Protein AF-A0A7V9ZXU2-F1 (afdb_monomer_lite)

Seco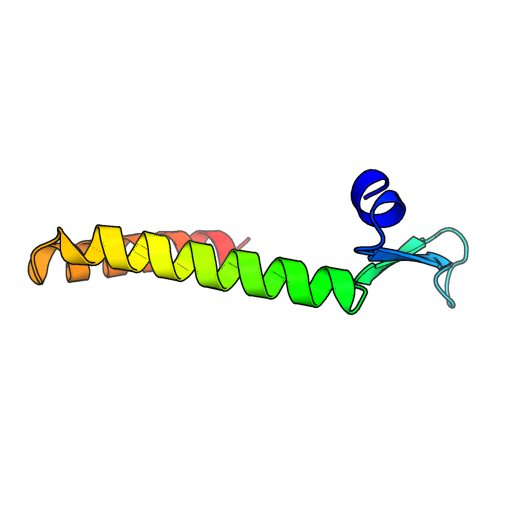ndary structure (DSSP, 8-state):
-HHHHHTTSEEEEE-SS-TTSEEEEE-HHHHHHHHHHHHHHHHHHHHHHTTS-HHHHHHHHHHHHHHHHHHHT-

pLDDT: mean 94.23, std 6.05, range [52.03, 98.31]

Sequence (74 aa):
VARLQNLGYVVRSVAPEDRRKVMVCITQKGTALVRRIREEMVGNLMKIMGHLSPGEQKAWLQIYSKIYNYCQAK

Radius of gyration: 18.7 Å; chains: 1; bounding box: 42×26×42 Å

Structure (mmCIF, N/CA/C/O backbone):
data_AF-A0A7V9ZXU2-F1
#
_entry.id   AF-A0A7V9ZXU2-F1
#
loop_
_atom_site.group_PDB
_atom_site.id
_atom_site.type_symbol
_atom_site.label_atom_id
_atom_site.label_alt_id
_atom_site.label_comp_id
_atom_site.label_asym_id
_atom_site.label_entity_id
_atom_site.label_seq_id
_atom_site.pdbx_PDB_ins_code
_atom_site.Cartn_x
_atom_site.Cartn_y
_atom_site.Cartn_z
_atom_site.occupancy
_atom_site.B_iso_or_equiv
_atom_site.auth_seq_id
_atom_site.auth_comp_id
_atom_site.auth_asym_id
_atom_site.auth_atom_id
_atom_site.pdbx_PDB_model_num
ATOM 1 N N . VAL A 1 1 ? 1.223 -6.166 -14.987 1.00 84.25 1 VAL A N 1
ATOM 2 C CA . VAL A 1 1 ? 2.334 -5.182 -15.123 1.00 84.25 1 VAL A CA 1
ATOM 3 C C . VAL A 1 1 ? 2.265 -4.331 -16.398 1.00 84.25 1 VAL A C 1
ATOM 5 O O . VAL A 1 1 ? 2.552 -3.148 -16.311 1.00 84.25 1 VAL A O 1
ATOM 8 N N . ALA A 1 2 ? 1.881 -4.862 -17.573 1.00 93.12 2 ALA A N 1
ATOM 9 C CA . ALA A 1 2 ? 1.931 -4.116 -18.852 1.00 93.12 2 ALA A CA 1
ATOM 10 C C . ALA A 1 2 ? 1.188 -2.773 -18.815 1.00 93.12 2 ALA A C 1
ATOM 12 O O . ALA A 1 2 ? 1.771 -1.745 -19.129 1.00 93.12 2 ALA A O 1
ATOM 13 N N . ARG A 1 3 ? -0.040 -2.760 -18.287 1.00 96.75 3 ARG A N 1
ATOM 14 C CA . ARG A 1 3 ? -0.809 -1.525 -18.096 1.00 96.75 3 ARG A CA 1
ATOM 15 C C . ARG A 1 3 ? -0.092 -0.486 -17.222 1.00 96.75 3 ARG A C 1
ATOM 17 O O . ARG A 1 3 ? -0.101 0.690 -17.552 1.00 96.75 3 ARG A O 1
ATOM 24 N N . LEU A 1 4 ? 0.541 -0.909 -16.125 1.00 96.88 4 LEU A N 1
ATOM 25 C CA . LEU A 1 4 ? 1.262 0.002 -15.224 1.00 96.88 4 LEU A CA 1
ATOM 26 C C . LEU A 1 4 ? 2.486 0.622 -15.905 1.00 96.88 4 LEU A C 1
ATOM 28 O O . LEU A 1 4 ? 2.778 1.791 -15.673 1.00 96.88 4 LEU A O 1
ATOM 32 N N . GLN A 1 5 ? 3.171 -0.144 -16.756 1.00 96.31 5 GLN A N 1
ATOM 33 C CA . GLN A 1 5 ? 4.286 0.363 -17.552 1.00 96.31 5 GLN A CA 1
ATOM 34 C C . GLN A 1 5 ? 3.805 1.341 -18.624 1.00 96.31 5 GLN A C 1
ATOM 36 O O . GLN A 1 5 ? 4.361 2.426 -18.735 1.00 96.31 5 GLN A O 1
ATOM 41 N N . ASN A 1 6 ? 2.740 1.000 -19.355 1.00 97.31 6 ASN A N 1
ATOM 42 C CA . ASN A 1 6 ? 2.172 1.870 -20.391 1.00 97.31 6 ASN A CA 1
ATOM 43 C C . ASN A 1 6 ? 1.699 3.216 -19.820 1.00 97.31 6 ASN A C 1
ATOM 45 O O . 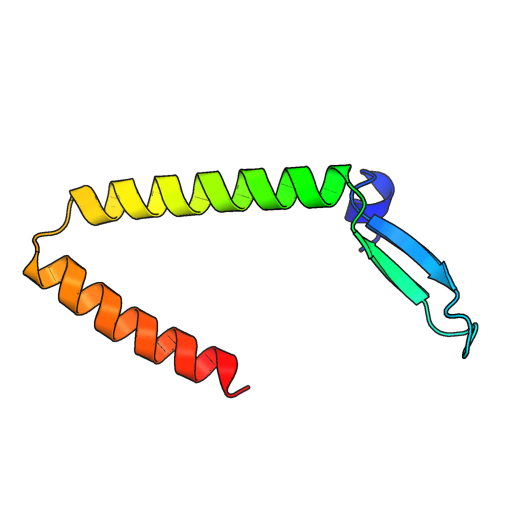ASN A 1 6 ? 1.776 4.237 -20.490 1.00 97.31 6 ASN A O 1
ATOM 49 N N . LEU A 1 7 ? 1.247 3.232 -18.563 1.00 97.44 7 LEU A N 1
ATOM 50 C CA . LEU A 1 7 ? 0.859 4.454 -17.851 1.00 97.44 7 LEU A CA 1
ATOM 51 C C . LEU A 1 7 ? 2.045 5.176 -17.176 1.00 97.44 7 LEU A C 1
ATOM 53 O O . LEU A 1 7 ? 1.862 6.244 -16.583 1.00 97.44 7 LEU A O 1
ATOM 57 N N . GLY A 1 8 ? 3.257 4.621 -17.254 1.00 97.62 8 GLY A N 1
ATOM 58 C CA . GLY A 1 8 ? 4.485 5.196 -16.701 1.00 97.62 8 GLY A CA 1
ATOM 59 C C . GLY A 1 8 ? 4.635 5.066 -15.183 1.00 97.62 8 GLY A C 1
ATOM 60 O O . GLY A 1 8 ? 5.426 5.794 -14.587 1.00 97.62 8 GLY A O 1
ATOM 61 N N . TYR A 1 9 ? 3.879 4.180 -14.530 1.00 98.31 9 TYR A N 1
ATOM 62 C CA . TYR A 1 9 ? 3.969 3.949 -13.080 1.00 98.31 9 TYR A CA 1
ATOM 63 C C . TYR A 1 9 ? 5.079 2.968 -12.693 1.00 98.31 9 TYR A C 1
ATOM 65 O O . TYR A 1 9 ? 5.542 2.977 -11.555 1.00 98.31 9 TYR A O 1
ATOM 73 N N . VAL A 1 10 ? 5.513 2.127 -13.630 1.00 98.06 10 VAL A N 1
ATOM 74 C CA . VAL A 1 10 ? 6.641 1.210 -13.450 1.00 98.06 10 VAL A CA 1
ATOM 75 C C . VAL A 1 10 ? 7.505 1.189 -14.706 1.00 98.06 10 VAL A C 1
ATOM 77 O O . VAL A 1 10 ? 7.017 1.433 -15.808 1.00 98.06 10 VAL A O 1
ATOM 80 N N . VAL A 1 11 ? 8.773 0.852 -14.541 1.00 96.94 11 VAL A N 1
ATOM 81 C CA . VAL A 1 11 ? 9.740 0.596 -15.610 1.00 96.94 11 VAL A CA 1
ATOM 82 C C . VAL A 1 11 ? 10.167 -0.866 -15.543 1.00 96.94 11 VAL A C 1
ATOM 84 O O . VAL A 1 11 ? 10.238 -1.451 -14.461 1.00 96.94 11 VAL A O 1
ATOM 87 N N . ARG A 1 12 ? 10.422 -1.465 -16.708 1.00 94.88 12 ARG A N 1
ATOM 88 C CA . ARG A 1 12 ? 11.000 -2.803 -16.819 1.00 94.88 12 ARG A CA 1
ATOM 89 C C . ARG A 1 12 ? 12.432 -2.729 -17.308 1.00 94.88 12 ARG A C 1
ATOM 91 O O . ARG A 1 12 ? 12.714 -2.009 -18.260 1.00 94.88 12 ARG A O 1
ATOM 98 N N . SER A 1 13 ? 13.295 -3.528 -16.703 1.00 92.94 13 SER A N 1
ATOM 99 C CA . SER A 1 13 ? 14.663 -3.760 -17.155 1.00 92.94 13 SER A CA 1
ATOM 100 C C . SER A 1 13 ? 14.990 -5.248 -17.074 1.00 92.94 13 SER A C 1
ATOM 102 O O . SER A 1 13 ? 14.350 -6.003 -16.341 1.00 92.94 13 SER A O 1
ATOM 104 N N . VAL A 1 14 ? 15.965 -5.697 -17.859 1.00 91.44 14 VAL A N 1
ATOM 105 C CA . VAL A 1 14 ? 16.541 -7.037 -17.688 1.00 91.44 14 VAL A CA 1
ATOM 106 C C . VAL A 1 14 ? 17.354 -7.075 -16.400 1.00 91.44 14 VAL A C 1
ATOM 108 O O . VAL A 1 14 ? 18.056 -6.114 -16.081 1.00 91.44 14 VAL A O 1
ATOM 111 N N . ALA A 1 15 ? 17.240 -8.170 -15.647 1.00 89.50 15 ALA A N 1
ATOM 112 C CA . ALA A 1 15 ? 18.034 -8.335 -14.438 1.00 89.50 15 ALA A CA 1
ATOM 113 C C . ALA A 1 15 ? 19.525 -8.489 -14.808 1.00 89.50 15 ALA A C 1
ATOM 115 O O . ALA A 1 15 ? 19.826 -9.238 -15.742 1.00 89.50 15 ALA A O 1
ATOM 116 N N . PRO A 1 16 ? 20.453 -7.827 -14.089 1.00 84.81 16 PRO A N 1
ATOM 117 C CA . PRO A 1 16 ? 21.884 -7.898 -14.396 1.00 84.81 16 PRO A CA 1
ATOM 118 C C . PRO A 1 16 ? 22.443 -9.329 -14.399 1.00 84.81 16 PRO A C 1
ATOM 120 O O . PRO A 1 16 ? 23.203 -9.680 -15.296 1.00 84.81 16 PRO A O 1
ATOM 123 N N . GLU A 1 17 ? 21.995 -10.162 -13.453 1.00 88.44 17 GLU A N 1
ATOM 124 C CA . GLU A 1 17 ? 22.539 -11.511 -13.218 1.00 88.44 17 GLU A CA 1
ATOM 125 C C . GLU A 1 17 ? 21.910 -12.618 -14.079 1.00 88.44 17 GLU A C 1
ATOM 127 O O . GLU A 1 17 ? 22.520 -13.654 -14.322 1.00 88.44 17 GLU A O 1
ATOM 132 N N . ASP A 1 18 ? 20.674 -12.429 -14.550 1.00 91.62 18 ASP A N 1
ATOM 133 C CA . ASP A 1 18 ? 20.003 -13.372 -15.453 1.00 91.62 18 ASP A CA 1
ATOM 134 C C . ASP A 1 18 ? 19.098 -12.593 -16.404 1.00 91.62 18 ASP A C 1
ATOM 136 O O . ASP A 1 18 ? 18.013 -12.139 -16.034 1.00 91.62 18 ASP A O 1
ATOM 140 N N . ARG A 1 19 ? 19.528 -12.477 -17.663 1.00 88.50 19 ARG A N 1
ATOM 141 C CA . ARG A 1 19 ? 18.818 -11.715 -18.702 1.00 88.50 19 ARG A CA 1
ATOM 142 C C . ARG A 1 19 ? 17.450 -12.303 -19.069 1.00 88.50 19 ARG A C 1
ATOM 144 O O . ARG A 1 19 ? 16.683 -11.641 -19.760 1.00 88.50 19 ARG A O 1
ATOM 151 N N . ARG A 1 20 ? 17.118 -13.518 -18.613 1.00 93.25 20 ARG A N 1
ATOM 152 C CA . ARG A 1 20 ? 15.774 -14.109 -18.762 1.00 93.25 20 ARG A CA 1
ATOM 153 C C . ARG A 1 20 ? 14.793 -13.586 -17.713 1.00 93.25 20 ARG A C 1
ATOM 155 O O . ARG A 1 20 ? 13.587 -13.764 -17.863 1.00 93.25 20 ARG A O 1
ATOM 162 N N . LYS A 1 21 ? 15.289 -12.944 -16.651 1.00 93.38 21 LYS A N 1
ATOM 163 C CA . LYS A 1 21 ? 14.470 -12.317 -15.612 1.00 93.38 21 LYS A CA 1
ATOM 164 C C . LYS A 1 21 ? 14.227 -10.849 -15.942 1.00 93.38 21 LYS A C 1
ATOM 166 O O . LYS A 1 21 ? 15.112 -10.130 -16.406 1.00 93.38 21 LYS A O 1
ATOM 171 N N . VAL A 1 22 ? 13.015 -10.396 -15.639 1.00 93.62 22 VAL A N 1
ATOM 172 C CA . VAL A 1 22 ? 12.593 -9.006 -15.817 1.00 93.62 22 VAL A CA 1
ATOM 173 C C . VAL A 1 22 ? 12.407 -8.368 -14.449 1.00 93.62 22 VAL A C 1
ATOM 175 O O . VAL A 1 22 ? 11.568 -8.807 -13.664 1.00 93.62 22 VAL A O 1
ATOM 178 N N . MET A 1 23 ? 13.176 -7.319 -14.181 1.00 93.81 23 MET A N 1
ATOM 179 C CA . MET A 1 23 ? 13.003 -6.462 -13.020 1.00 93.81 23 MET A CA 1
ATOM 180 C C . MET A 1 23 ? 11.911 -5.434 -13.312 1.00 93.81 23 MET A C 1
ATOM 182 O O . MET A 1 23 ? 11.869 -4.847 -14.394 1.00 93.81 23 MET A O 1
ATOM 186 N N . VAL A 1 24 ? 11.023 -5.213 -12.346 1.00 95.88 24 VAL A N 1
ATOM 187 C CA . VAL A 1 24 ? 9.969 -4.197 -12.425 1.00 95.88 24 VAL A CA 1
ATOM 188 C C . VAL A 1 24 ? 10.197 -3.205 -11.295 1.00 95.88 24 VAL A C 1
ATOM 190 O O . VAL A 1 24 ? 9.993 -3.544 -10.133 1.00 95.88 24 VAL A O 1
ATOM 193 N N . CYS A 1 25 ? 10.585 -1.977 -11.629 1.00 96.38 25 CYS A N 1
ATOM 194 C CA . CYS A 1 25 ? 10.820 -0.926 -10.642 1.00 96.38 25 CYS A CA 1
ATOM 195 C C . CYS A 1 25 ? 9.703 0.114 -10.705 1.00 96.38 25 CYS A C 1
ATOM 197 O O . CYS A 1 25 ? 9.291 0.534 -11.788 1.00 96.38 25 CYS A O 1
ATOM 199 N N . ILE A 1 26 ? 9.210 0.549 -9.548 1.00 97.75 26 ILE A N 1
ATOM 200 C CA . ILE A 1 26 ? 8.257 1.658 -9.468 1.00 97.75 26 ILE A CA 1
ATOM 201 C C . ILE A 1 26 ? 8.940 2.971 -9.878 1.00 97.75 26 ILE A C 1
ATOM 203 O O . ILE A 1 26 ? 10.092 3.216 -9.527 1.00 97.75 26 ILE A O 1
ATOM 207 N N . THR A 1 27 ? 8.247 3.814 -10.643 1.00 98.31 27 THR A N 1
ATOM 208 C CA . THR A 1 27 ? 8.734 5.162 -10.982 1.00 98.31 27 THR A CA 1
ATOM 209 C C . THR A 1 27 ? 8.325 6.161 -9.902 1.00 98.31 27 THR A C 1
ATOM 211 O O . THR A 1 27 ? 7.425 5.891 -9.108 1.00 98.31 27 THR A O 1
ATOM 214 N N . GLN A 1 28 ? 8.889 7.373 -9.911 1.00 98.12 28 GLN A N 1
ATOM 215 C CA . GLN A 1 28 ? 8.419 8.454 -9.028 1.00 98.12 28 GLN A CA 1
ATOM 216 C C . GLN A 1 28 ? 6.917 8.743 -9.208 1.00 98.12 28 GLN A C 1
ATOM 218 O O . GLN A 1 28 ? 6.196 8.921 -8.226 1.00 98.12 28 GLN A O 1
ATOM 223 N N . LYS A 1 29 ? 6.418 8.706 -10.454 1.00 98.00 29 LYS A N 1
ATOM 224 C CA . LYS A 1 29 ? 4.986 8.832 -10.771 1.00 98.00 29 LYS A CA 1
ATOM 225 C C . LYS A 1 29 ? 4.166 7.704 -10.134 1.00 98.00 29 LYS A C 1
ATOM 227 O O . LYS A 1 29 ? 3.085 7.955 -9.605 1.00 98.00 29 LYS A O 1
ATOM 232 N N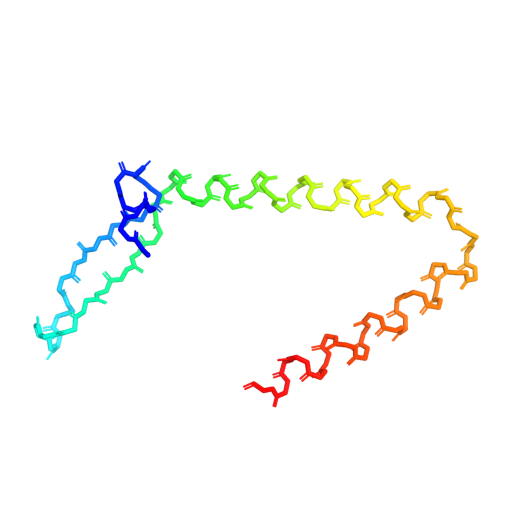 . GLY A 1 30 ? 4.673 6.471 -10.173 1.00 98.12 30 GLY A N 1
ATOM 233 C CA . GLY A 1 30 ? 4.067 5.320 -9.499 1.00 98.12 30 GLY A CA 1
ATOM 234 C C . GLY A 1 30 ? 4.020 5.492 -7.985 1.00 98.12 30 GLY A C 1
ATOM 235 O O . GLY A 1 30 ? 2.965 5.317 -7.381 1.00 98.12 30 GLY A O 1
ATOM 236 N N . THR A 1 31 ? 5.131 5.906 -7.378 1.00 98.19 31 THR A N 1
ATOM 237 C CA . THR A 1 31 ? 5.214 6.166 -5.935 1.00 98.19 31 THR A CA 1
ATOM 238 C C . THR A 1 31 ? 4.228 7.250 -5.503 1.00 98.19 31 THR A C 1
ATOM 240 O O . THR A 1 31 ? 3.520 7.079 -4.512 1.00 98.19 31 THR A O 1
ATOM 243 N N . ALA A 1 32 ? 4.114 8.337 -6.272 1.00 98.12 32 ALA A N 1
ATOM 244 C CA . ALA A 1 32 ? 3.150 9.402 -6.006 1.00 98.12 32 ALA A CA 1
ATOM 245 C C . ALA A 1 32 ? 1.694 8.906 -6.072 1.00 98.12 32 ALA A C 1
ATOM 247 O O . ALA A 1 32 ? 0.884 9.278 -5.221 1.00 98.12 32 ALA A O 1
ATOM 248 N N . LEU A 1 33 ? 1.369 8.035 -7.035 1.00 97.31 33 LEU A N 1
ATOM 249 C CA . LEU A 1 33 ? 0.049 7.411 -7.129 1.00 97.31 33 LEU A CA 1
ATOM 250 C C . LEU A 1 33 ? -0.251 6.546 -5.897 1.00 97.31 33 LEU A C 1
ATOM 252 O O . LEU A 1 33 ? -1.305 6.700 -5.287 1.00 97.31 33 LEU A O 1
ATOM 256 N N . VAL A 1 34 ? 0.675 5.665 -5.508 1.00 97.31 34 VAL A N 1
ATOM 257 C CA . VAL A 1 34 ? 0.503 4.796 -4.330 1.00 97.31 34 VAL A CA 1
ATOM 258 C C . VAL A 1 34 ? 0.321 5.623 -3.058 1.00 97.31 34 VAL A C 1
ATOM 260 O O . VAL A 1 34 ? -0.519 5.285 -2.226 1.00 97.31 34 VAL A O 1
ATOM 263 N N . ARG A 1 35 ? 1.062 6.730 -2.918 1.00 97.38 35 ARG A N 1
ATOM 264 C CA . ARG A 1 35 ? 0.909 7.658 -1.794 1.00 97.38 35 ARG A CA 1
ATOM 265 C C . ARG A 1 35 ? -0.503 8.243 -1.735 1.00 97.38 35 ARG A C 1
ATOM 267 O O . ARG A 1 35 ? -1.141 8.131 -0.694 1.00 97.38 35 ARG A O 1
ATOM 274 N N . ARG A 1 36 ? -1.011 8.783 -2.849 1.00 97.00 36 ARG A N 1
ATOM 275 C CA . ARG A 1 36 ? -2.380 9.323 -2.921 1.00 97.00 36 ARG A CA 1
ATOM 276 C C . ARG A 1 36 ? -3.421 8.261 -2.565 1.00 97.00 36 ARG A C 1
ATOM 278 O O . ARG A 1 36 ? -4.292 8.504 -1.742 1.00 97.00 36 ARG A O 1
ATOM 285 N N . ILE A 1 37 ? -3.292 7.065 -3.136 1.00 96.50 37 ILE A N 1
ATOM 286 C CA . ILE A 1 37 ? -4.201 5.947 -2.860 1.00 96.50 37 ILE A CA 1
ATOM 287 C C . ILE A 1 37 ? -4.183 5.576 -1.365 1.00 96.50 37 ILE A C 1
ATOM 289 O O . ILE A 1 37 ? -5.232 5.313 -0.779 1.00 96.50 37 ILE A O 1
ATOM 293 N N . ARG A 1 38 ? -3.007 5.572 -0.721 1.00 95.62 38 ARG A N 1
ATOM 294 C CA . ARG A 1 38 ? -2.888 5.332 0.726 1.00 95.62 38 ARG A CA 1
ATOM 295 C C . ARG A 1 38 ? -3.597 6.419 1.534 1.00 95.62 38 ARG A C 1
ATOM 297 O O . ARG A 1 38 ? -4.314 6.088 2.472 1.00 95.62 38 ARG A O 1
ATOM 304 N N . GLU A 1 39 ? -3.392 7.686 1.187 1.00 96.00 39 GLU A N 1
ATOM 305 C CA . GLU A 1 39 ? -4.036 8.825 1.854 1.00 96.00 39 GLU A CA 1
ATOM 306 C C . GLU A 1 39 ? -5.568 8.732 1.749 1.00 96.00 39 GLU A C 1
ATOM 308 O O . GLU A 1 39 ? -6.263 8.860 2.756 1.00 96.00 39 GLU A O 1
ATOM 313 N N . GLU A 1 40 ? -6.095 8.408 0.566 1.00 96.25 40 GLU A N 1
ATOM 314 C CA . GLU A 1 40 ? -7.530 8.198 0.339 1.00 96.25 40 GLU A CA 1
ATOM 315 C C . GLU A 1 40 ? -8.082 7.016 1.150 1.00 96.25 40 GLU A C 1
ATOM 317 O O . GLU A 1 40 ? -9.137 7.133 1.777 1.00 96.25 40 GLU A O 1
ATOM 322 N N . MET A 1 41 ? -7.360 5.890 1.195 1.00 93.94 41 MET A N 1
ATOM 323 C CA . MET A 1 41 ? -7.747 4.732 2.007 1.00 93.94 41 MET A CA 1
ATOM 324 C C . MET A 1 41 ? -7.828 5.076 3.497 1.00 93.94 41 MET A C 1
ATOM 326 O O . MET A 1 41 ? -8.822 4.747 4.144 1.00 93.94 41 MET A O 1
ATOM 330 N N . VAL A 1 42 ? -6.812 5.757 4.037 1.00 93.75 42 VAL A N 1
ATOM 331 C CA . VAL A 1 42 ? -6.801 6.189 5.444 1.00 93.75 42 VAL A CA 1
ATOM 332 C C . VAL A 1 42 ? -7.940 7.169 5.710 1.00 93.75 42 VAL A C 1
ATOM 334 O O . VAL A 1 42 ? -8.650 7.023 6.702 1.00 93.75 42 VAL A O 1
ATOM 337 N N . GLY A 1 43 ? -8.167 8.128 4.811 1.00 94.88 43 GLY A N 1
ATOM 338 C CA . GLY A 1 43 ? -9.271 9.078 4.929 1.00 94.88 43 GLY A CA 1
ATOM 339 C C . GLY A 1 43 ? -10.637 8.390 4.971 1.00 94.88 43 GLY A C 1
ATOM 340 O O . GLY A 1 43 ? -11.474 8.722 5.809 1.00 94.88 43 GLY A O 1
ATOM 341 N N . ASN A 1 44 ? -10.862 7.394 4.114 1.00 94.62 44 ASN A N 1
ATOM 342 C CA . ASN A 1 44 ? -12.106 6.626 4.110 1.00 94.62 44 ASN A CA 1
ATOM 343 C C . ASN A 1 44 ? -12.264 5.772 5.372 1.00 94.62 44 ASN A C 1
ATOM 345 O O . ASN A 1 44 ? -13.354 5.727 5.939 1.00 94.62 44 ASN A O 1
ATOM 349 N N . LEU A 1 45 ? -11.181 5.157 5.855 1.00 92.69 45 LEU A N 1
ATOM 350 C CA . LEU A 1 45 ? -11.200 4.422 7.117 1.00 92.69 45 LEU A CA 1
ATOM 351 C C . LEU A 1 45 ? -11.569 5.340 8.288 1.00 92.69 45 LEU A C 1
ATOM 353 O O . LEU A 1 45 ? -12.426 4.981 9.089 1.00 92.69 45 LEU A O 1
ATOM 357 N N . MET A 1 46 ? -10.990 6.541 8.358 1.00 93.69 46 MET A N 1
ATOM 358 C CA . MET A 1 46 ? -11.300 7.510 9.414 1.00 93.69 46 MET A CA 1
ATOM 359 C C . MET A 1 46 ? -12.769 7.940 9.407 1.00 93.69 46 MET A C 1
ATOM 361 O O . MET A 1 46 ? -13.369 8.058 10.473 1.00 93.69 46 MET A O 1
ATOM 365 N N . LYS A 1 47 ? -13.378 8.115 8.226 1.00 95.00 47 LYS A N 1
ATOM 366 C CA . LYS A 1 47 ? -14.819 8.398 8.120 1.00 95.00 47 LYS A CA 1
ATOM 367 C C . LYS A 1 47 ? -15.654 7.272 8.728 1.00 95.00 47 LYS A C 1
ATOM 369 O O . LYS A 1 47 ? -16.550 7.549 9.512 1.00 95.00 47 LYS A O 1
ATOM 374 N N . ILE A 1 48 ? -15.325 6.015 8.419 1.00 92.94 48 ILE A N 1
ATOM 375 C CA . ILE A 1 48 ? -16.009 4.846 8.994 1.00 92.94 48 ILE A CA 1
ATOM 376 C C . ILE A 1 48 ? -15.814 4.807 10.513 1.00 92.94 48 ILE A C 1
ATOM 378 O O . ILE A 1 48 ? -16.789 4.652 11.241 1.00 92.94 48 ILE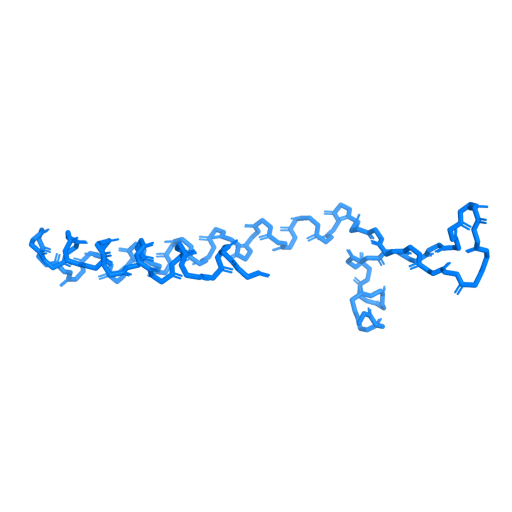 A O 1
ATOM 382 N N . MET A 1 49 ? -14.582 4.998 10.999 1.00 93.38 49 MET A N 1
ATOM 383 C CA . MET A 1 49 ? -14.285 5.019 12.437 1.00 93.38 49 MET A CA 1
ATOM 384 C C . MET A 1 49 ? -15.078 6.102 13.178 1.00 93.38 49 MET A C 1
ATOM 386 O O . MET A 1 49 ? -15.510 5.866 14.302 1.00 93.38 49 MET A O 1
ATOM 390 N N . GLY A 1 50 ? -15.325 7.255 12.547 1.00 95.50 50 GLY A N 1
ATOM 391 C CA . GLY A 1 50 ? -16.135 8.336 13.113 1.00 95.50 50 GLY A CA 1
ATOM 392 C C . GLY A 1 50 ? -17.604 7.974 13.375 1.00 95.50 50 GLY A C 1
ATOM 393 O O . GLY A 1 50 ? -18.248 8.644 14.175 1.00 95.50 50 GLY A O 1
ATOM 394 N N . HIS A 1 51 ? -18.128 6.914 12.750 1.00 96.25 51 HIS A N 1
ATOM 395 C CA . HIS A 1 51 ? -19.485 6.409 12.999 1.00 96.25 51 HIS A CA 1
ATOM 396 C C . HIS A 1 51 ? -19.552 5.343 14.099 1.00 96.25 51 HIS A C 1
ATOM 398 O O . HIS A 1 51 ? -20.645 4.923 14.469 1.00 96.25 51 HIS A O 1
ATOM 404 N N . LEU A 1 52 ? -18.404 4.886 14.598 1.00 96.50 52 LEU A N 1
ATOM 405 C CA . LEU A 1 52 ? -18.316 3.827 15.595 1.00 96.50 52 LEU A CA 1
ATOM 406 C C . LEU A 1 52 ? -18.153 4.416 16.995 1.00 96.50 52 LEU A C 1
ATOM 408 O O . LEU A 1 52 ? -17.398 5.368 17.203 1.00 96.50 5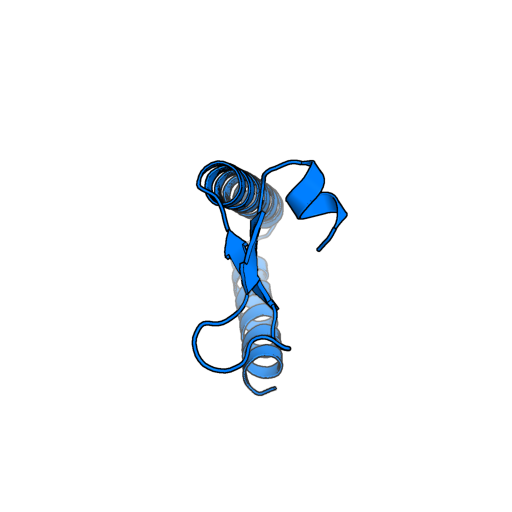2 LEU A O 1
ATOM 412 N N . SER A 1 53 ? -18.797 3.795 17.978 1.00 97.38 53 SER A N 1
ATOM 413 C CA . SER A 1 53 ? -18.512 4.063 19.384 1.00 97.38 53 SER A CA 1
ATOM 414 C C . SER A 1 53 ? -17.069 3.662 19.741 1.00 97.38 53 SER A C 1
ATOM 416 O O . SER A 1 53 ? -16.471 2.804 19.079 1.00 97.38 53 SER A O 1
ATOM 418 N N . PRO A 1 54 ? -16.490 4.196 20.832 1.00 95.31 54 PRO A N 1
ATOM 419 C CA . PRO A 1 54 ? -15.142 3.813 21.263 1.00 95.31 54 PRO A CA 1
ATOM 420 C C . PRO A 1 54 ? -14.965 2.298 21.483 1.00 95.31 54 PRO A C 1
ATOM 422 O O . PRO A 1 54 ? -13.896 1.743 21.220 1.00 95.31 54 PRO A O 1
ATOM 425 N N . GLY A 1 55 ? -16.018 1.608 21.939 1.00 97.44 55 GLY A N 1
ATOM 426 C CA . GLY A 1 55 ? -16.014 0.153 22.110 1.00 97.44 55 GLY A CA 1
ATOM 427 C C . GLY A 1 55 ? -15.934 -0.598 20.779 1.00 97.44 55 GLY A C 1
ATOM 428 O O . GLY A 1 55 ? -15.143 -1.532 20.643 1.00 97.44 55 GLY A O 1
ATOM 429 N N . GLU A 1 56 ? -16.694 -0.156 19.778 1.00 97.12 56 GLU A N 1
ATOM 430 C CA . GLU A 1 56 ? -16.691 -0.740 18.432 1.00 97.12 56 GLU A CA 1
ATOM 431 C C . GLU A 1 56 ? -15.375 -0.482 17.695 1.00 97.12 56 GLU A C 1
ATOM 433 O O . GLU A 1 56 ? -14.844 -1.396 17.067 1.00 97.12 56 GLU A O 1
ATOM 438 N N . GLN A 1 57 ? -14.787 0.712 17.832 1.00 96.12 57 GLN A N 1
ATOM 439 C CA . GLN A 1 57 ? -13.451 1.005 17.298 1.00 96.12 57 GLN A CA 1
ATOM 440 C C . GLN A 1 57 ? -12.400 0.044 17.873 1.00 96.12 57 GLN A C 1
ATOM 442 O O . GLN A 1 57 ? -11.583 -0.520 17.139 1.00 96.12 57 GLN A O 1
ATOM 447 N N . LYS A 1 58 ? -12.447 -0.200 19.190 1.00 96.06 58 LYS A N 1
ATOM 448 C CA . LYS A 1 58 ? -11.549 -1.148 19.863 1.00 96.06 58 LYS A CA 1
ATOM 449 C C . LYS A 1 58 ? -11.755 -2.578 19.361 1.00 96.06 58 LYS A C 1
ATOM 451 O O . LYS A 1 58 ? -10.773 -3.264 19.078 1.00 96.06 58 LYS A O 1
ATOM 456 N N . ALA A 1 59 ? -13.003 -3.026 19.226 1.00 96.62 59 ALA A N 1
ATOM 457 C CA . ALA A 1 59 ? -13.319 -4.352 18.700 1.00 96.62 59 ALA A CA 1
ATOM 458 C C . ALA A 1 59 ? -12.851 -4.516 17.241 1.00 96.62 59 ALA A C 1
ATOM 460 O O . ALA A 1 59 ? -12.248 -5.533 16.892 1.00 96.62 59 ALA A O 1
ATOM 461 N N . TRP A 1 60 ? -13.044 -3.492 16.406 1.00 95.69 60 TRP A N 1
ATOM 462 C CA . TRP A 1 60 ? -12.572 -3.478 15.022 1.00 95.69 60 TRP A CA 1
ATOM 463 C C . TRP A 1 60 ? -11.050 -3.635 14.942 1.00 95.69 60 TRP A C 1
ATOM 465 O O . TRP A 1 60 ? -10.562 -4.502 14.217 1.00 95.69 60 TRP A O 1
ATOM 475 N N . LEU A 1 61 ? -10.292 -2.880 15.747 1.00 94.62 61 LEU A N 1
ATOM 476 C CA . LEU A 1 61 ? -8.828 -2.987 15.802 1.00 94.62 61 LEU A CA 1
ATOM 477 C C . LEU A 1 61 ? -8.359 -4.382 16.238 1.00 94.62 61 LEU A C 1
ATOM 479 O O . LEU A 1 61 ? -7.384 -4.906 15.693 1.00 94.62 61 LEU A O 1
ATOM 483 N N . GLN A 1 62 ? -9.059 -5.008 17.189 1.00 96.88 62 GLN A N 1
ATOM 484 C CA . GLN A 1 62 ? -8.757 -6.371 17.634 1.00 96.88 62 GLN A CA 1
ATOM 485 C C . GLN A 1 62 ? -8.955 -7.392 16.509 1.00 96.88 62 GLN A C 1
ATOM 487 O O . GLN A 1 62 ? -8.099 -8.254 16.303 1.00 96.88 62 GLN A O 1
ATOM 492 N N . ILE A 1 63 ? -10.063 -7.296 15.768 1.00 96.56 63 ILE A N 1
ATOM 493 C CA . ILE A 1 63 ? -10.348 -8.178 14.629 1.00 96.56 63 ILE A CA 1
ATOM 494 C C . ILE A 1 63 ? -9.329 -7.941 13.511 1.00 96.56 63 ILE A C 1
ATOM 496 O O . ILE A 1 63 ? -8.723 -8.896 13.022 1.00 96.56 63 ILE A O 1
ATOM 500 N N . TYR A 1 64 ? -9.087 -6.680 13.150 1.00 94.62 64 TYR A N 1
ATOM 501 C CA . TYR A 1 64 ? -8.135 -6.313 12.106 1.00 94.62 64 TYR A CA 1
ATOM 502 C C . TYR A 1 64 ? -6.723 -6.827 12.412 1.00 94.62 64 TYR A C 1
ATOM 504 O O . TYR A 1 64 ? -6.082 -7.402 11.538 1.00 94.62 64 TYR A O 1
ATOM 512 N N . SER A 1 65 ? -6.265 -6.719 13.664 1.00 95.31 65 SER A N 1
ATOM 513 C CA . SER A 1 65 ? -4.956 -7.238 14.092 1.00 95.31 65 SER A CA 1
ATOM 514 C C . SER A 1 65 ? -4.826 -8.750 13.878 1.00 95.31 65 SER A C 1
ATOM 516 O O . SER A 1 65 ? -3.785 -9.226 13.430 1.00 95.31 65 SER A O 1
ATOM 518 N N . LYS A 1 66 ? -5.891 -9.521 14.144 1.00 96.31 66 LYS A N 1
ATOM 519 C CA . LYS A 1 66 ? -5.900 -10.973 13.897 1.00 96.31 66 LYS A CA 1
ATOM 520 C C . LYS A 1 66 ? -5.811 -11.293 12.405 1.00 96.31 66 LYS A C 1
ATOM 522 O O . LYS A 1 66 ? -5.029 -12.159 12.022 1.00 96.31 66 LYS A O 1
ATOM 527 N N . ILE A 1 67 ? -6.580 -10.581 11.577 1.00 95.75 67 ILE A N 1
ATOM 528 C CA . ILE A 1 67 ? -6.553 -10.736 10.114 1.00 95.75 67 ILE A CA 1
ATOM 529 C C . ILE A 1 67 ? -5.161 -10.393 9.578 1.00 95.75 67 ILE A C 1
ATOM 531 O O . ILE A 1 67 ? -4.580 -11.175 8.830 1.00 95.75 67 ILE A O 1
ATOM 535 N N . TYR A 1 68 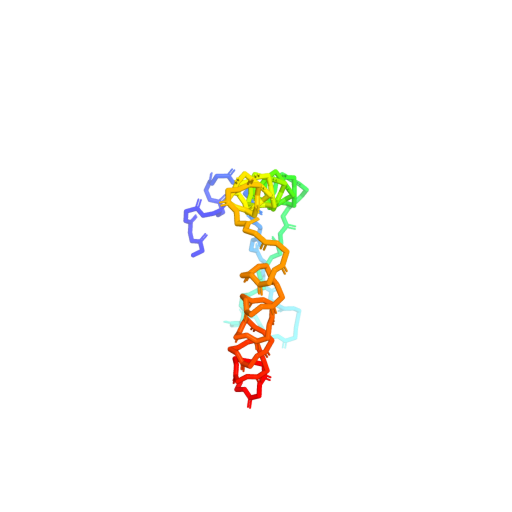? -4.602 -9.260 10.003 1.00 93.31 68 TYR A N 1
ATOM 536 C CA . TYR A 1 68 ? -3.277 -8.809 9.591 1.00 93.31 68 TYR A CA 1
ATOM 537 C C . TYR A 1 68 ? -2.192 -9.839 9.928 1.00 93.31 68 TYR A C 1
ATOM 539 O O . TYR A 1 68 ? -1.411 -10.214 9.056 1.00 93.31 68 TYR A O 1
ATOM 547 N N . ASN A 1 69 ? -2.187 -10.355 11.161 1.00 95.31 69 ASN A N 1
ATOM 548 C CA . ASN A 1 69 ? -1.229 -11.377 11.588 1.00 95.31 69 ASN A CA 1
ATOM 549 C C . ASN A 1 69 ? -1.360 -12.669 10.771 1.00 95.31 69 ASN A C 1
ATOM 551 O O . ASN A 1 69 ? -0.350 -13.253 10.390 1.00 95.31 69 ASN A O 1
ATOM 555 N N . TYR A 1 70 ? -2.588 -13.097 10.465 1.00 95.62 70 TYR A N 1
ATOM 556 C CA . TYR A 1 70 ? -2.823 -14.262 9.610 1.00 95.62 70 TYR A CA 1
ATOM 557 C C . TYR A 1 70 ? -2.273 -14.058 8.192 1.00 95.62 70 TYR A C 1
ATOM 559 O O . TYR A 1 70 ? -1.659 -14.965 7.635 1.00 95.62 70 TYR A O 1
ATOM 567 N N . CYS A 1 71 ? -2.476 -12.873 7.612 1.00 94.44 71 CYS A N 1
ATOM 568 C CA . CYS A 1 71 ? -1.993 -12.549 6.271 1.00 94.44 71 CYS A CA 1
ATOM 569 C C . CYS A 1 71 ? -0.467 -12.418 6.193 1.00 94.44 71 CYS A C 1
ATOM 571 O O . CYS A 1 71 ? 0.087 -12.753 5.158 1.00 94.44 71 CYS A O 1
ATOM 573 N N . GLN A 1 72 ? 0.199 -11.950 7.254 1.00 87.44 72 GLN A N 1
ATOM 574 C CA . GLN A 1 72 ? 1.664 -11.809 7.307 1.00 87.44 72 GLN A CA 1
ATOM 575 C C . GLN A 1 72 ? 2.400 -13.122 7.596 1.00 87.44 72 GLN A C 1
ATOM 577 O O . GLN A 1 72 ? 3.589 -13.235 7.314 1.00 87.44 72 GLN A O 1
ATOM 582 N N . ALA A 1 73 ? 1.720 -14.101 8.194 1.00 78.56 73 ALA A N 1
ATOM 583 C CA . ALA A 1 73 ? 2.281 -15.425 8.455 1.00 78.56 73 ALA A CA 1
ATOM 584 C C . ALA A 1 73 ? 2.296 -16.340 7.210 1.00 78.56 73 ALA A C 1
ATOM 586 O O . ALA A 1 73 ? 2.711 -17.495 7.317 1.00 78.56 73 ALA A O 1
ATOM 587 N N . LYS A 1 74 ? 1.827 -15.850 6.055 1.00 52.03 74 LYS A N 1
ATOM 588 C CA . LYS A 1 74 ? 1.839 -16.528 4.752 1.00 52.03 74 LYS A CA 1
ATOM 589 C C . LYS A 1 74 ? 2.687 -15.754 3.754 1.00 52.03 74 LYS A C 1
ATOM 591 O O . LYS A 1 74 ? 3.307 -16.429 2.907 1.00 52.03 74 LYS A O 1
#

Foldseek 3Di:
DVVCVVVVQWDWDQDPVHSVDIDIGGDPVVVVVVVVVVVVVVVVVVVVVVVDDPVVNVVVVVVVVVVVVVVVVD